Protein AF-A0A1V4QXS6-F1 (afdb_monomer_lite)

Sequence (138 aa):
MLHERGEDEVTSDEVCKMLKDNGHKIDKWGKVEAVVDGQLTFIRAGSPKRNSWQITFRGSKPDSFKTRLETEDGFLLMPRGPVLLIPLSAIKELISDPDAFERDTIDVFVRFDEDRIVVFYKQRERDVTEHVLGLWPN

Structure (mmCIF, N/CA/C/O backbone):
data_AF-A0A1V4QXS6-F1
#
_entry.id   AF-A0A1V4QXS6-F1
#
loop_
_atom_site.group_PDB
_atom_site.id
_atom_site.type_symbol
_atom_site.label_atom_id
_atom_site.label_alt_id
_atom_site.label_comp_id
_atom_site.label_asym_id
_atom_site.label_entity_id
_atom_site.label_seq_id
_atom_site.pdbx_PDB_ins_code
_atom_site.Cartn_x
_atom_site.Cartn_y
_atom_site.Cartn_z
_atom_site.occupancy
_atom_site.B_iso_or_equiv
_atom_site.auth_seq_id
_atom_site.auth_comp_id
_atom_site.auth_asym_id
_atom_site.auth_atom_id
_atom_site.pdbx_PDB_model_num
ATOM 1 N N . MET A 1 1 ? 4.680 0.766 -29.494 1.00 36.12 1 MET A N 1
ATOM 2 C CA . MET A 1 1 ? 4.920 1.311 -28.144 1.00 36.12 1 MET A CA 1
ATOM 3 C C . MET A 1 1 ? 4.851 0.125 -27.212 1.00 36.12 1 MET A C 1
ATOM 5 O O . MET A 1 1 ? 3.799 -0.493 -27.149 1.00 36.12 1 MET A O 1
ATOM 9 N N . LEU A 1 2 ? 5.978 -0.281 -26.632 1.00 40.94 2 LEU A N 1
ATOM 10 C CA . LEU A 1 2 ? 5.963 -1.233 -25.525 1.00 40.94 2 LEU A CA 1
ATOM 11 C C . LEU A 1 2 ? 5.492 -0.424 -24.314 1.00 40.94 2 LEU A C 1
ATOM 13 O O . LEU A 1 2 ? 6.183 0.518 -23.945 1.00 40.94 2 LEU A O 1
ATOM 17 N N . HIS A 1 3 ? 4.294 -0.709 -23.800 1.00 48.41 3 HIS A N 1
ATOM 18 C CA . HIS A 1 3 ? 3.856 -0.179 -22.507 1.00 48.41 3 HIS A CA 1
ATOM 19 C C . HIS A 1 3 ? 4.888 -0.614 -21.459 1.00 48.41 3 HIS A C 1
ATOM 21 O O . HIS A 1 3 ? 5.199 -1.807 -21.370 1.00 48.41 3 HIS A O 1
ATOM 27 N N . GLU A 1 4 ? 5.476 0.333 -20.724 1.00 60.28 4 GLU A N 1
ATOM 28 C CA . GLU A 1 4 ? 6.415 -0.014 -19.659 1.00 60.28 4 GLU A CA 1
ATOM 29 C C . GLU A 1 4 ? 5.644 -0.710 -18.524 1.00 60.28 4 GLU A C 1
ATOM 31 O O . GLU A 1 4 ? 4.503 -0.368 -18.193 1.00 60.28 4 GLU A O 1
ATOM 36 N N . ARG A 1 5 ? 6.246 -1.750 -17.935 1.00 62.84 5 ARG A N 1
ATOM 37 C CA . ARG A 1 5 ? 5.626 -2.533 -16.859 1.00 62.84 5 ARG A CA 1
ATOM 38 C C . ARG A 1 5 ? 5.253 -1.594 -15.705 1.00 62.84 5 ARG A C 1
ATOM 40 O O . ARG A 1 5 ? 6.131 -1.000 -15.091 1.00 62.84 5 ARG A O 1
ATOM 47 N N . GLY A 1 6 ? 3.963 -1.496 -15.376 1.00 64.69 6 GLY A N 1
ATOM 48 C CA . GLY A 1 6 ? 3.502 -0.671 -14.250 1.00 64.69 6 GLY A CA 1
ATOM 49 C C . GLY A 1 6 ? 2.868 0.673 -14.606 1.00 64.69 6 GLY A C 1
ATOM 50 O O . GLY A 1 6 ? 2.525 1.423 -13.692 1.00 64.69 6 GLY A O 1
ATOM 51 N N . GLU A 1 7 ? 2.691 0.998 -15.887 1.00 76.38 7 GLU A N 1
ATOM 52 C CA . GLU A 1 7 ? 2.123 2.290 -16.307 1.00 76.38 7 GLU A CA 1
ATOM 53 C C . GLU A 1 7 ? 0.594 2.343 -16.386 1.00 76.38 7 GLU A C 1
ATOM 55 O O . GLU A 1 7 ? 0.024 3.437 -16.342 1.00 76.38 7 GLU A O 1
ATOM 60 N N . ASP A 1 8 ? -0.084 1.199 -16.412 1.00 85.19 8 ASP A N 1
ATOM 61 C CA . ASP A 1 8 ? -1.536 1.151 -16.591 1.00 85.19 8 ASP A CA 1
ATOM 62 C C . ASP A 1 8 ? -2.262 0.960 -15.257 1.00 85.19 8 ASP A C 1
ATOM 64 O O . ASP A 1 8 ? -1.920 0.074 -14.469 1.00 85.19 8 ASP A O 1
ATOM 68 N N . GLU A 1 9 ? -3.265 1.803 -14.991 1.00 89.69 9 GLU A N 1
ATOM 69 C CA . GLU A 1 9 ? -4.221 1.538 -13.911 1.00 89.69 9 GLU A CA 1
ATOM 70 C C . GLU A 1 9 ? -5.158 0.412 -14.325 1.00 89.69 9 GLU A C 1
ATOM 72 O O . GLU A 1 9 ? -5.660 0.384 -15.448 1.00 89.69 9 GLU A O 1
ATOM 77 N N . VAL A 1 10 ? -5.419 -0.488 -13.387 1.00 92.31 10 VAL A N 1
ATOM 78 C CA . VAL A 1 10 ? -6.349 -1.598 -13.572 1.00 92.31 10 VAL A CA 1
ATOM 79 C C . VAL A 1 10 ? -7.729 -1.162 -13.108 1.00 92.31 10 VAL A C 1
ATOM 81 O O . VAL A 1 10 ? -7.867 -0.508 -12.067 1.00 92.31 10 VAL A O 1
ATOM 84 N N . THR A 1 11 ? -8.771 -1.506 -13.864 1.00 92.19 11 THR A N 1
ATOM 85 C CA . THR A 1 11 ? -10.118 -1.060 -13.512 1.00 92.19 11 THR A CA 1
ATOM 86 C C . THR A 1 11 ? -10.605 -1.722 -12.224 1.00 92.19 11 THR A C 1
ATOM 88 O O . THR A 1 11 ? -10.174 -2.804 -11.826 1.00 92.19 11 THR A O 1
ATOM 91 N N . SER A 1 12 ? -11.554 -1.069 -11.554 1.00 93.19 12 SER A N 1
ATOM 92 C CA . SER A 1 12 ? -12.095 -1.554 -10.280 1.00 93.19 12 SER A CA 1
ATOM 93 C C . SER A 1 12 ? -12.708 -2.959 -10.380 1.00 93.19 12 SER A C 1
ATOM 95 O O . SER A 1 12 ? -12.512 -3.777 -9.478 1.00 93.19 12 SER A O 1
ATOM 97 N N . ASP A 1 13 ? -13.397 -3.249 -11.486 1.00 93.12 13 ASP A N 1
ATOM 98 C CA . ASP A 1 13 ? -14.041 -4.544 -11.732 1.00 93.12 13 ASP A CA 1
ATOM 99 C C . ASP A 1 13 ? -13.009 -5.661 -11.924 1.00 93.12 13 ASP A C 1
ATOM 101 O O . ASP A 1 13 ? -13.168 -6.769 -11.406 1.00 93.12 13 ASP A O 1
ATOM 105 N N . GLU A 1 14 ? -11.915 -5.356 -12.615 1.00 93.50 14 GLU A N 1
ATOM 106 C CA . GLU A 1 14 ? -10.809 -6.283 -12.844 1.00 93.50 14 GLU A CA 1
ATOM 107 C C . GLU A 1 14 ? -10.040 -6.579 -11.562 1.00 93.50 14 GLU A C 1
ATOM 109 O O . GLU A 1 14 ? -9.774 -7.742 -11.270 1.00 93.50 14 GLU A O 1
ATOM 114 N N . VAL A 1 15 ? -9.767 -5.561 -10.743 1.00 95.25 15 VAL A N 1
ATOM 115 C CA . VAL A 1 15 ? -9.160 -5.754 -9.418 1.00 95.25 15 VAL A CA 1
ATOM 116 C C . VAL A 1 15 ? -10.061 -6.618 -8.532 1.00 95.25 15 VAL A C 1
ATOM 118 O O . VAL A 1 15 ? -9.581 -7.544 -7.879 1.00 95.25 15 VAL A O 1
ATOM 121 N N . CYS A 1 16 ? -11.377 -6.366 -8.531 1.00 95.31 16 CYS A N 1
ATOM 122 C CA . CYS A 1 16 ? -12.338 -7.198 -7.801 1.00 95.31 16 CYS A CA 1
ATOM 123 C C . CYS A 1 16 ? -12.311 -8.654 -8.268 1.00 95.31 16 CYS A C 1
ATOM 125 O O . CYS A 1 16 ? -12.419 -9.568 -7.448 1.00 95.31 16 CYS A O 1
ATOM 127 N N . LYS A 1 17 ? -12.208 -8.875 -9.581 1.00 94.56 17 LYS A N 1
ATOM 128 C CA . LYS A 1 17 ? -12.091 -10.212 -10.158 1.00 94.56 17 LYS A CA 1
ATOM 129 C C . LYS A 1 17 ? -10.789 -10.881 -9.717 1.00 94.56 17 LYS A C 1
ATOM 131 O O . LYS A 1 17 ? -10.854 -11.980 -9.185 1.00 94.56 17 LYS A O 1
ATOM 136 N N . MET A 1 18 ? -9.649 -10.200 -9.837 1.00 94.94 18 MET A N 1
ATOM 137 C CA . MET A 1 18 ? -8.343 -10.722 -9.416 1.00 94.94 18 MET A CA 1
ATOM 138 C C . MET A 1 18 ? -8.322 -11.112 -7.937 1.00 94.94 18 MET A C 1
ATOM 140 O O . MET A 1 18 ? -7.841 -12.188 -7.600 1.00 94.94 18 MET A O 1
ATOM 144 N N . LEU A 1 19 ? -8.886 -10.283 -7.053 1.00 96.25 19 LEU A N 1
ATOM 145 C CA . LEU A 1 19 ? -9.023 -10.615 -5.632 1.00 96.25 19 LEU A CA 1
ATOM 146 C C . LEU A 1 19 ? -9.781 -11.936 -5.429 1.00 96.25 19 LEU A C 1
ATOM 148 O O . LEU A 1 19 ? -9.295 -12.827 -4.735 1.00 96.25 19 LEU A O 1
ATOM 152 N N . LYS A 1 20 ? -10.944 -12.089 -6.072 1.00 96.38 20 LYS A N 1
ATOM 153 C CA . LYS A 1 20 ? -11.765 -13.307 -5.971 1.00 96.38 20 LYS A CA 1
ATOM 154 C C . LYS A 1 20 ? -11.072 -14.531 -6.567 1.00 96.38 20 LYS A C 1
ATOM 156 O O . LYS A 1 20 ? -11.133 -15.601 -5.969 1.00 96.38 20 LYS A O 1
ATOM 161 N N . ASP A 1 21 ? -10.405 -14.370 -7.708 1.00 95.12 21 ASP A N 1
ATOM 162 C CA . ASP A 1 21 ? -9.666 -15.440 -8.388 1.00 95.12 21 ASP A CA 1
ATOM 163 C C . ASP A 1 21 ? -8.491 -15.949 -7.526 1.00 95.12 21 ASP A C 1
ATOM 165 O O . ASP A 1 21 ? -8.129 -17.121 -7.609 1.00 95.12 21 ASP A O 1
ATOM 169 N N . ASN A 1 22 ? -7.959 -15.107 -6.630 1.00 94.62 22 ASN A N 1
ATOM 170 C CA . ASN A 1 22 ? -6.943 -15.466 -5.632 1.00 94.62 22 ASN A CA 1
ATOM 171 C C . ASN A 1 22 ? -7.530 -15.936 -4.288 1.00 94.62 22 ASN A C 1
ATOM 173 O O . ASN A 1 22 ? -6.804 -16.093 -3.310 1.00 94.62 22 ASN A O 1
ATOM 177 N N . GLY A 1 23 ? -8.841 -16.177 -4.218 1.00 96.00 23 GLY A N 1
ATOM 178 C CA . GLY A 1 23 ? -9.502 -16.713 -3.027 1.00 96.00 23 GLY A CA 1
ATOM 179 C C . GLY A 1 23 ? -9.805 -15.686 -1.935 1.00 96.00 23 GLY A C 1
ATOM 180 O O . GLY A 1 23 ? -10.280 -16.080 -0.870 1.00 96.00 23 GLY A O 1
ATOM 181 N N . HIS A 1 24 ? -9.592 -14.391 -2.184 1.00 97.44 24 HIS A N 1
ATOM 182 C CA . HIS A 1 24 ? -9.943 -13.344 -1.228 1.00 97.44 24 HIS A CA 1
ATOM 183 C C . HIS A 1 24 ? -11.454 -13.105 -1.182 1.00 97.44 24 HIS A C 1
ATOM 185 O O . HIS A 1 24 ? -12.152 -13.060 -2.204 1.00 97.44 24 HIS A O 1
ATOM 191 N N . LYS A 1 25 ? -11.968 -12.865 0.023 1.00 97.62 25 LYS A N 1
ATOM 192 C CA . LYS A 1 25 ? -13.350 -12.462 0.261 1.00 97.62 25 LYS A CA 1
ATOM 193 C C . LYS A 1 25 ? -13.448 -10.940 0.300 1.00 97.62 25 LYS A C 1
ATOM 195 O O . LYS A 1 25 ? -12.822 -10.290 1.127 1.00 97.62 25 LYS A O 1
ATOM 200 N N . ILE A 1 26 ? -14.298 -10.364 -0.546 1.00 98.12 26 ILE A N 1
ATOM 201 C CA . ILE A 1 26 ? -14.590 -8.923 -0.531 1.00 98.12 26 ILE A CA 1
ATOM 202 C C . ILE A 1 26 ? -15.865 -8.690 0.285 1.00 98.12 26 ILE A C 1
ATOM 204 O O . ILE A 1 26 ? -16.965 -8.981 -0.185 1.00 98.12 26 ILE A O 1
ATOM 208 N N . ASP A 1 27 ? -15.728 -8.174 1.506 1.00 97.88 27 ASP A N 1
ATOM 209 C CA . ASP A 1 27 ? -16.855 -7.874 2.401 1.00 97.88 27 ASP A CA 1
ATOM 210 C C . ASP A 1 27 ? -17.496 -6.514 2.088 1.00 97.88 27 ASP 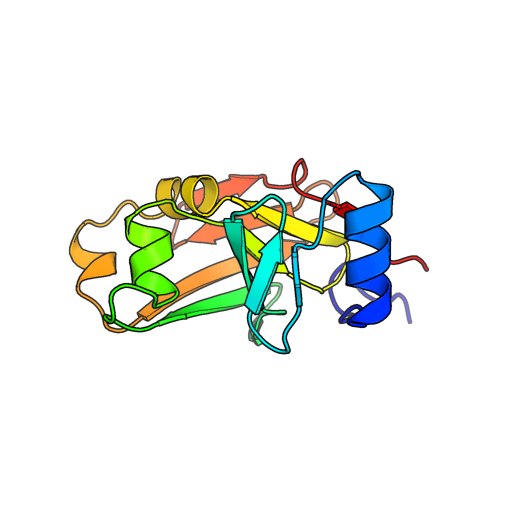A C 1
ATOM 212 O O . ASP A 1 27 ? -18.712 -6.348 2.199 1.00 97.88 27 ASP A O 1
ATOM 216 N N . LYS A 1 28 ? -16.679 -5.524 1.708 1.00 97.81 28 LYS A N 1
ATOM 217 C CA . LYS A 1 28 ? -17.120 -4.185 1.290 1.00 97.81 28 LYS A CA 1
ATOM 218 C C . LYS A 1 28 ? -16.202 -3.651 0.202 1.00 97.81 28 LYS A C 1
ATOM 220 O O . LYS A 1 28 ? -15.001 -3.895 0.232 1.00 97.81 28 LYS A O 1
ATOM 225 N N . TRP A 1 29 ? -16.757 -2.863 -0.711 1.00 97.75 29 TRP A N 1
ATOM 226 C CA . TRP A 1 29 ? -16.000 -2.233 -1.785 1.00 97.75 29 TRP A CA 1
ATOM 227 C C . TRP A 1 29 ? -16.385 -0.766 -1.930 1.00 97.75 29 TRP A C 1
ATOM 229 O O . TRP A 1 29 ? -17.565 -0.416 -1.876 1.00 97.75 29 TRP A O 1
ATOM 239 N N . GLY A 1 30 ? -15.390 0.091 -2.109 1.00 96.19 30 GLY A N 1
ATOM 240 C CA . GLY A 1 30 ? -15.555 1.527 -2.257 1.00 96.19 30 GLY A CA 1
ATOM 241 C C . GLY A 1 30 ? -14.490 2.105 -3.179 1.00 96.19 30 GLY A C 1
ATOM 242 O O . GLY A 1 30 ? -13.581 1.417 -3.628 1.00 96.19 30 GLY A O 1
ATOM 243 N N . LYS A 1 31 ? -14.600 3.404 -3.472 1.00 93.69 31 LYS A N 1
ATOM 244 C CA . LYS A 1 31 ? -13.699 4.075 -4.424 1.00 93.69 31 LYS A CA 1
ATOM 245 C C . LYS A 1 31 ? -12.245 4.137 -3.942 1.00 93.69 31 LYS A C 1
ATOM 247 O O . LYS A 1 31 ? -11.327 4.092 -4.749 1.00 93.69 31 LYS A O 1
ATOM 252 N N . VAL A 1 32 ? -12.048 4.329 -2.640 1.00 94.81 32 VAL A N 1
ATOM 253 C CA . VAL A 1 32 ? -10.728 4.579 -2.033 1.00 94.81 32 VAL A CA 1
ATOM 254 C C . VAL A 1 32 ? -10.366 3.557 -0.960 1.00 94.81 32 VAL A C 1
ATOM 256 O O . VAL A 1 32 ? -9.216 3.518 -0.528 1.00 94.81 32 VAL A O 1
ATOM 259 N N . GLU A 1 33 ? -11.327 2.750 -0.524 1.00 96.69 33 GLU A N 1
ATOM 260 C CA . GLU A 1 33 ? -11.204 1.793 0.572 1.00 96.69 33 GLU A CA 1
ATOM 261 C C . GLU A 1 33 ? -12.125 0.599 0.308 1.00 96.69 33 GLU A C 1
ATOM 263 O O . GLU A 1 33 ? -13.189 0.746 -0.298 1.00 96.69 33 GLU A O 1
ATOM 268 N N . ALA A 1 34 ? -11.718 -0.567 0.790 1.00 97.75 34 ALA A N 1
ATOM 269 C CA . ALA A 1 34 ? -12.461 -1.817 0.764 1.00 97.75 34 ALA A CA 1
ATOM 270 C C . ALA A 1 34 ? -12.276 -2.564 2.091 1.0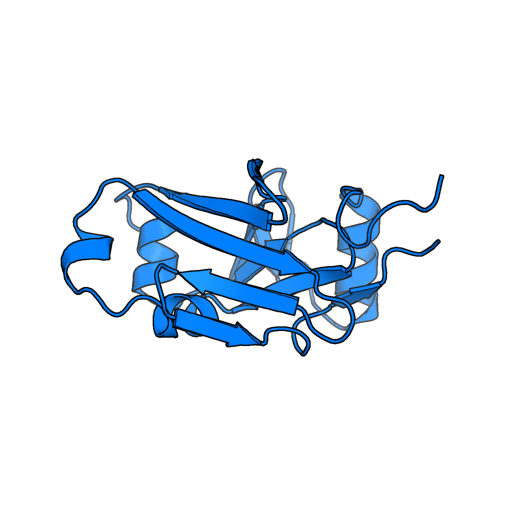0 97.75 34 ALA A C 1
ATOM 272 O O . ALA A 1 34 ? -11.421 -2.214 2.903 1.00 97.75 34 ALA A O 1
ATOM 273 N N . VAL A 1 35 ? -13.074 -3.607 2.305 1.00 98.06 35 VAL A N 1
ATOM 274 C C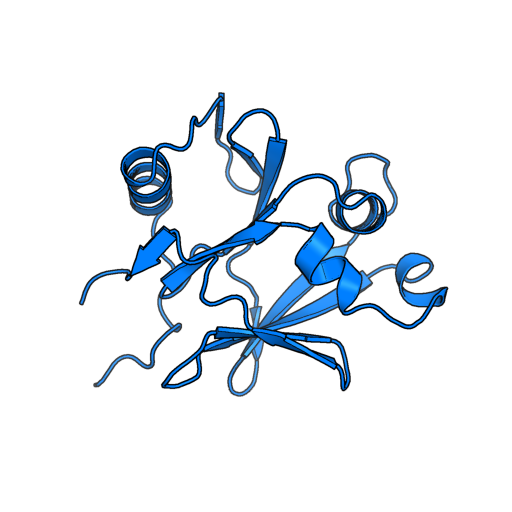A . VAL A 1 35 ? -12.826 -4.613 3.341 1.00 98.06 35 VAL A CA 1
ATOM 275 C C . VAL A 1 35 ? -12.609 -5.942 2.632 1.00 98.06 35 VAL A C 1
ATOM 277 O O . VAL A 1 35 ? -13.528 -6.440 1.977 1.00 98.06 35 VAL A O 1
ATOM 280 N N . VAL A 1 36 ? -11.391 -6.468 2.734 1.00 97.50 36 VAL A N 1
ATOM 281 C CA . VAL A 1 36 ? -10.938 -7.716 2.107 1.00 97.50 36 VAL A CA 1
ATOM 282 C C . VAL A 1 36 ? -10.474 -8.648 3.220 1.00 97.50 36 VAL A C 1
ATOM 284 O O . VAL A 1 36 ? -9.686 -8.241 4.069 1.00 97.50 36 VAL A O 1
ATOM 287 N N . ASP A 1 37 ? -11.012 -9.865 3.260 1.00 96.75 37 ASP A N 1
ATOM 288 C CA . ASP A 1 37 ? -10.783 -10.856 4.32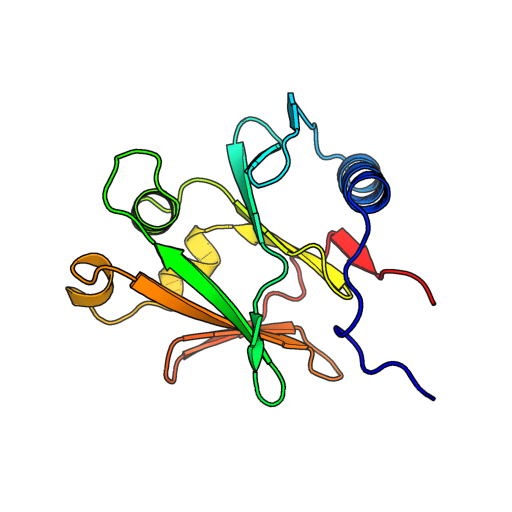1 1.00 96.75 37 ASP A CA 1
ATOM 289 C C . ASP A 1 37 ? -10.992 -10.290 5.736 1.00 96.75 37 ASP A C 1
ATOM 291 O O . ASP A 1 37 ? -10.223 -10.543 6.664 1.00 96.75 37 ASP A O 1
ATOM 295 N N . GLY A 1 38 ? -12.038 -9.475 5.908 1.00 96.69 38 GLY A N 1
ATOM 296 C CA . GLY A 1 38 ? -12.336 -8.792 7.165 1.00 96.69 38 GLY A CA 1
ATOM 297 C C . GLY A 1 38 ? -11.397 -7.633 7.524 1.00 96.69 38 GLY A C 1
ATOM 298 O O . GLY A 1 38 ? -11.625 -6.994 8.550 1.00 96.69 38 GLY A O 1
ATOM 299 N N . GLN A 1 39 ? -10.389 -7.319 6.704 1.00 96.69 39 GLN A N 1
ATOM 300 C CA . GLN A 1 39 ? -9.412 -6.260 6.965 1.00 96.69 39 GLN A CA 1
ATOM 301 C C . GLN A 1 39 ? -9.621 -5.028 6.082 1.00 96.69 39 GLN A C 1
ATOM 303 O O . GLN A 1 39 ? -9.942 -5.121 4.893 1.00 96.69 39 GLN A O 1
ATOM 308 N N . LEU A 1 40 ? -9.406 -3.846 6.665 1.00 97.12 40 LEU A N 1
ATOM 309 C CA . LEU A 1 40 ? -9.463 -2.584 5.934 1.00 97.12 40 LEU A CA 1
ATOM 310 C C . LEU A 1 40 ? -8.340 -2.535 4.890 1.00 97.12 40 LEU A C 1
ATOM 312 O O . LEU A 1 40 ? -7.172 -2.761 5.188 1.00 97.12 40 LEU A O 1
ATOM 316 N N . THR A 1 41 ? -8.704 -2.229 3.653 1.00 98.19 41 THR A N 1
ATOM 317 C CA . THR A 1 41 ? -7.789 -2.198 2.513 1.00 98.19 41 THR A CA 1
ATOM 318 C C . THR A 1 41 ? -7.877 -0.842 1.833 1.00 98.19 41 THR A C 1
ATOM 320 O O . THR A 1 41 ? -8.946 -0.431 1.382 1.00 98.19 41 THR A O 1
ATOM 323 N N . PHE A 1 42 ? -6.757 -0.136 1.739 1.00 97.88 42 PHE A N 1
ATOM 324 C CA . PHE A 1 42 ? -6.669 1.185 1.126 1.00 97.88 42 PHE A CA 1
ATOM 325 C C . PHE A 1 42 ? -6.319 1.063 -0.354 1.00 97.88 42 PHE A C 1
ATOM 327 O O . PHE A 1 42 ? -5.267 0.538 -0.704 1.00 97.88 42 PHE A O 1
ATOM 334 N N . ILE A 1 43 ? -7.173 1.589 -1.232 1.00 97.56 43 ILE A N 1
ATOM 335 C CA . ILE A 1 43 ? -7.001 1.490 -2.686 1.00 97.56 43 ILE A CA 1
ATOM 336 C C . ILE A 1 43 ? -6.254 2.727 -3.190 1.00 97.56 43 ILE A C 1
ATOM 338 O O . ILE A 1 43 ? -6.800 3.836 -3.173 1.00 97.56 43 ILE A O 1
ATOM 342 N N . ARG A 1 44 ? -4.995 2.581 -3.613 1.00 96.81 44 ARG A N 1
ATOM 343 C CA . ARG A 1 44 ? -4.151 3.694 -4.087 1.00 96.81 44 ARG A CA 1
ATOM 344 C C . ARG A 1 44 ? -3.298 3.262 -5.278 1.00 96.81 44 ARG A C 1
ATOM 346 O O . ARG A 1 44 ? -2.366 2.490 -5.113 1.00 96.81 44 ARG A O 1
ATOM 353 N N . ALA A 1 45 ? -3.560 3.827 -6.457 1.00 95.44 45 ALA A N 1
ATOM 354 C CA . ALA A 1 45 ? -2.745 3.589 -7.659 1.00 95.44 45 ALA A CA 1
ATOM 355 C C . ALA A 1 45 ? -1.362 4.271 -7.611 1.00 95.44 45 ALA A C 1
ATOM 357 O O . ALA A 1 45 ? -0.481 3.949 -8.401 1.00 95.44 45 ALA A O 1
ATOM 358 N N . GLY A 1 46 ? -1.182 5.215 -6.683 1.00 95.94 46 GLY A N 1
ATOM 359 C CA . GLY A 1 46 ? 0.020 6.030 -6.559 1.00 95.94 46 GLY A CA 1
ATOM 360 C C . GLY A 1 46 ? 0.101 7.169 -7.572 1.00 95.94 46 GLY A C 1
ATOM 361 O O . GLY A 1 46 ? -0.556 7.170 -8.608 1.00 95.94 46 GLY A O 1
ATOM 362 N N . SER A 1 47 ? 0.909 8.170 -7.235 1.00 95.81 47 SER A N 1
ATOM 363 C CA . SER A 1 47 ? 1.198 9.316 -8.098 1.00 95.81 47 SER A CA 1
ATOM 364 C C . SER A 1 47 ? 2.512 9.086 -8.846 1.00 95.81 47 SER A C 1
ATOM 366 O O . SER A 1 47 ? 3.488 8.681 -8.208 1.00 95.81 47 SER A O 1
ATOM 368 N N . PRO A 1 48 ? 2.595 9.383 -10.153 1.00 95.31 48 PRO A N 1
ATOM 369 C CA . PRO A 1 48 ? 3.793 9.111 -10.938 1.00 95.31 48 PRO A CA 1
ATOM 370 C C . PRO A 1 48 ? 4.991 9.928 -10.444 1.00 95.31 48 PRO A C 1
ATOM 372 O O . PRO A 1 48 ? 4.880 11.120 -10.130 1.00 95.31 48 PRO A O 1
ATOM 375 N N . LYS A 1 49 ? 6.153 9.280 -10.403 1.00 95.00 49 LYS A N 1
ATOM 376 C CA . LYS A 1 49 ? 7.482 9.852 -10.168 1.00 95.00 49 LYS A CA 1
ATOM 377 C C . LYS A 1 49 ? 8.461 9.268 -11.177 1.00 95.00 49 LYS A C 1
ATOM 379 O O . LYS A 1 49 ? 8.139 8.339 -11.910 1.00 95.00 49 LYS A O 1
ATOM 384 N N . ARG A 1 50 ? 9.682 9.809 -11.216 1.00 90.62 50 ARG A N 1
ATOM 385 C CA . ARG A 1 50 ? 10.743 9.263 -12.069 1.00 90.62 50 ARG A CA 1
ATOM 386 C C . ARG A 1 50 ? 10.969 7.791 -11.698 1.00 90.62 50 ARG A C 1
ATOM 388 O O . ARG A 1 50 ? 11.453 7.511 -10.602 1.00 90.62 50 ARG A O 1
ATOM 395 N N . ASN A 1 51 ? 10.595 6.890 -12.603 1.00 89.38 51 ASN A N 1
ATOM 396 C CA . ASN A 1 51 ? 10.740 5.437 -12.492 1.00 89.38 51 ASN A CA 1
ATOM 397 C C . ASN A 1 51 ? 10.072 4.822 -11.243 1.00 89.38 51 ASN A C 1
ATOM 399 O O . ASN A 1 51 ? 10.568 3.835 -10.711 1.00 89.38 51 ASN A O 1
ATOM 403 N N . SER A 1 52 ? 9.021 5.434 -10.689 1.00 95.31 52 SER A N 1
ATOM 404 C CA . SER A 1 52 ? 8.337 4.920 -9.490 1.00 95.31 52 SER A CA 1
ATOM 405 C C . SER A 1 52 ? 6.966 5.564 -9.284 1.00 95.31 52 SER A C 1
ATOM 407 O O . SER A 1 52 ? 6.618 6.550 -9.933 1.00 95.31 52 SER A O 1
ATOM 409 N N . TRP A 1 53 ? 6.204 5.029 -8.335 1.00 97.56 53 TRP A N 1
ATOM 410 C CA . TRP A 1 53 ? 4.879 5.502 -7.947 1.00 97.56 53 TRP A CA 1
ATOM 411 C C . TRP A 1 53 ? 4.858 5.854 -6.468 1.00 97.56 53 TRP A C 1
ATOM 413 O O . TRP A 1 53 ? 5.139 5.011 -5.624 1.00 97.56 53 TRP A O 1
ATOM 423 N N . GLN A 1 54 ? 4.519 7.096 -6.142 1.00 98.00 54 GLN A N 1
ATOM 424 C CA . GLN A 1 54 ? 4.431 7.565 -4.765 1.00 98.00 54 GLN A CA 1
ATOM 425 C C . GLN A 1 54 ? 3.071 7.220 -4.151 1.00 98.00 54 GLN A C 1
ATOM 427 O O . GLN A 1 54 ? 2.029 7.611 -4.678 1.00 98.00 54 GLN A O 1
ATOM 432 N N . ILE A 1 55 ? 3.088 6.595 -2.979 1.00 98.12 55 ILE A N 1
ATOM 433 C CA . ILE A 1 55 ? 1.931 6.383 -2.112 1.00 98.12 55 ILE A CA 1
ATOM 434 C C . ILE A 1 55 ? 2.110 7.256 -0.869 1.00 98.12 55 ILE A C 1
ATOM 436 O O . ILE A 1 55 ? 3.033 7.059 -0.081 1.00 98.12 55 ILE A O 1
ATOM 440 N N . THR A 1 56 ? 1.216 8.227 -0.698 1.00 97.56 56 THR A N 1
ATOM 441 C CA . THR A 1 56 ? 1.216 9.116 0.468 1.00 97.56 56 THR A CA 1
ATOM 442 C C . THR A 1 56 ? 0.247 8.605 1.526 1.00 97.56 56 THR A C 1
ATOM 444 O O . THR A 1 56 ? -0.973 8.620 1.336 1.00 97.56 56 THR A O 1
ATOM 447 N N . PHE A 1 57 ? 0.787 8.221 2.675 1.00 96.44 57 PHE A N 1
ATOM 448 C CA . PHE A 1 57 ? 0.035 7.955 3.892 1.00 96.44 57 PHE A CA 1
ATOM 449 C C . PHE A 1 57 ? -0.184 9.273 4.621 1.00 96.44 57 PHE A C 1
ATOM 451 O O . PHE A 1 57 ? 0.775 9.954 4.978 1.00 96.44 57 PHE A O 1
ATOM 458 N N . ARG A 1 58 ? -1.445 9.651 4.830 1.00 94.31 58 ARG A N 1
ATOM 459 C CA . ARG A 1 58 ? -1.823 10.919 5.466 1.00 94.31 58 ARG A CA 1
ATOM 460 C C . ARG A 1 58 ? -2.879 10.695 6.538 1.00 94.31 58 ARG A C 1
ATOM 462 O O . ARG A 1 58 ? -3.707 9.788 6.428 1.00 94.31 58 ARG A O 1
ATOM 469 N N . GLY A 1 59 ? -2.882 11.597 7.511 1.00 90.06 59 GLY A N 1
ATOM 470 C CA . GLY A 1 59 ? -3.921 11.729 8.521 1.00 90.06 59 GLY A CA 1
ATOM 471 C C . GLY A 1 59 ? -3.439 11.318 9.904 1.00 90.06 59 GLY A C 1
ATOM 472 O O . GLY A 1 59 ? -2.397 10.695 10.062 1.00 90.06 59 GLY A O 1
ATOM 473 N N . SER A 1 60 ? -4.198 11.727 10.913 1.00 86.56 60 SER A N 1
ATOM 474 C CA . SER A 1 60 ? -3.939 11.428 12.328 1.00 86.56 60 SER A CA 1
ATOM 475 C C . SER A 1 60 ? -5.190 10.934 13.059 1.00 86.56 60 SER A C 1
ATOM 477 O O . SER A 1 60 ? -5.189 10.780 14.276 1.00 86.56 60 SER A O 1
ATOM 479 N N . LYS A 1 61 ? -6.288 10.708 12.324 1.00 89.50 61 LYS A N 1
ATOM 480 C CA . LYS A 1 61 ? -7.508 10.120 12.887 1.00 89.50 61 LYS A CA 1
ATOM 481 C C . LYS A 1 61 ? -7.295 8.614 13.100 1.00 89.50 61 LYS A C 1
ATOM 483 O O . LYS A 1 61 ? -6.593 8.026 12.280 1.00 89.50 61 LYS A O 1
ATOM 488 N N . PRO A 1 62 ? -7.952 7.987 14.096 1.00 83.19 62 PRO A N 1
ATOM 489 C CA . PRO A 1 62 ? -7.777 6.565 14.417 1.00 83.19 62 PRO A CA 1
ATOM 490 C C . PRO A 1 62 ? -7.865 5.610 13.217 1.00 83.19 62 PRO A C 1
ATOM 492 O O . PRO A 1 62 ? -7.082 4.677 13.114 1.00 83.19 62 PRO A O 1
ATOM 495 N N . ASP A 1 63 ? -8.754 5.895 12.264 1.00 85.50 63 ASP A N 1
ATOM 496 C CA . ASP A 1 63 ? -8.955 5.060 11.072 1.00 85.50 63 ASP A CA 1
ATOM 497 C C . ASP A 1 63 ? -8.249 5.589 9.818 1.00 85.50 63 ASP A C 1
ATOM 499 O O . ASP A 1 63 ? -8.490 5.121 8.708 1.00 85.50 63 ASP A O 1
ATOM 503 N N . SER A 1 64 ? -7.396 6.602 9.967 1.00 91.19 64 SER A N 1
ATOM 504 C CA . SER A 1 64 ? -6.670 7.172 8.839 1.00 91.19 64 SER A CA 1
ATOM 505 C C . SER A 1 64 ? -5.622 6.206 8.303 1.00 91.19 64 SER A C 1
ATOM 507 O O . SER A 1 64 ? -5.077 5.375 9.029 1.00 91.19 64 SER A O 1
ATOM 509 N N . PHE A 1 65 ? -5.284 6.374 7.027 1.00 93.12 65 PHE A N 1
ATOM 510 C CA . PHE A 1 65 ? -4.317 5.517 6.355 1.00 93.12 65 PHE A CA 1
ATOM 511 C C . PHE A 1 65 ? -2.953 5.484 7.064 1.00 93.12 65 PHE A C 1
ATOM 513 O O . PHE A 1 65 ? -2.356 4.421 7.212 1.00 93.12 65 PHE A O 1
ATOM 520 N N . LYS A 1 66 ? -2.479 6.635 7.565 1.00 95.44 66 LYS A N 1
ATOM 521 C CA . LYS A 1 66 ? -1.217 6.718 8.317 1.00 95.44 66 LYS A CA 1
ATOM 522 C C . LYS A 1 66 ? -1.298 6.013 9.673 1.00 95.44 66 LYS A C 1
ATOM 524 O O . LYS A 1 66 ? -0.361 5.312 10.032 1.00 95.44 66 LYS A O 1
ATOM 529 N N . THR A 1 67 ? -2.403 6.167 10.405 1.00 93.75 67 THR A N 1
ATOM 530 C CA . THR A 1 67 ? -2.586 5.493 11.702 1.00 93.75 67 THR A CA 1
ATOM 531 C C . THR A 1 67 ? -2.687 3.979 11.534 1.00 93.75 67 THR A C 1
ATOM 533 O O . THR A 1 67 ? -2.076 3.246 12.297 1.00 93.75 67 THR A O 1
ATOM 536 N N . ARG A 1 68 ? -3.360 3.496 10.485 1.00 95.81 68 ARG A N 1
ATOM 537 C CA . ARG A 1 68 ? -3.410 2.061 10.165 1.00 95.81 68 ARG A CA 1
ATOM 538 C C . ARG A 1 68 ? -2.050 1.492 9.770 1.00 95.81 68 ARG A C 1
ATOM 540 O O . ARG A 1 68 ? -1.714 0.384 10.172 1.00 95.81 68 ARG A O 1
ATOM 547 N N . LEU A 1 69 ? -1.236 2.268 9.052 1.00 96.62 69 LEU A N 1
ATOM 548 C CA . LEU A 1 69 ? 0.164 1.917 8.805 1.00 96.62 69 LEU A CA 1
ATOM 549 C C . LEU A 1 69 ? 0.972 1.853 10.109 1.00 96.62 69 LEU A C 1
ATOM 551 O O . LEU A 1 69 ? 1.825 0.987 10.261 1.00 96.62 69 LEU A O 1
ATOM 555 N N . GLU A 1 70 ? 0.718 2.766 11.047 1.00 95.19 70 GLU A N 1
ATOM 556 C CA . GLU A 1 70 ? 1.396 2.793 12.343 1.00 95.19 70 GLU A CA 1
ATOM 557 C C . GLU A 1 70 ? 1.100 1.556 13.187 1.00 95.19 70 GLU A C 1
ATOM 559 O O . GLU A 1 70 ? 2.020 1.020 13.801 1.00 95.19 70 GLU A O 1
ATOM 564 N N . THR A 1 71 ? -0.157 1.108 13.179 1.00 95.00 71 THR A N 1
ATOM 565 C CA . THR A 1 71 ? -0.639 -0.072 13.907 1.00 95.00 71 THR A CA 1
ATOM 566 C C . THR A 1 71 ? -0.517 -1.374 13.116 1.00 95.00 71 THR A C 1
ATOM 568 O O . THR A 1 71 ? -1.019 -2.392 13.579 1.00 95.00 71 THR A O 1
ATOM 571 N N . GLU A 1 72 ? 0.101 -1.340 11.929 1.00 96.25 72 GLU A N 1
ATOM 572 C CA . GLU A 1 72 ? 0.308 -2.507 11.056 1.00 96.25 72 GLU A CA 1
ATOM 573 C C . GLU A 1 72 ? -0.991 -3.237 10.668 1.00 96.25 72 GLU A C 1
ATOM 575 O O . GLU A 1 72 ? -0.997 -4.446 10.447 1.00 96.25 72 GLU A O 1
ATOM 580 N N . ASP A 1 73 ? -2.101 -2.501 10.578 1.00 96.06 73 ASP A N 1
ATOM 581 C CA . ASP A 1 73 ? -3.440 -3.074 10.442 1.00 96.06 73 ASP A CA 1
ATOM 582 C C . ASP A 1 73 ? -4.053 -2.781 9.070 1.00 96.06 73 ASP A C 1
ATOM 584 O O . ASP A 1 73 ? -4.393 -1.638 8.749 1.00 96.06 73 ASP A O 1
ATOM 588 N N . GLY A 1 74 ? -4.217 -3.837 8.274 1.00 97.12 74 GLY A N 1
ATOM 589 C CA . GLY A 1 74 ? -4.827 -3.795 6.955 1.00 97.12 74 GLY A CA 1
ATOM 590 C C . GLY A 1 74 ? -3.831 -3.891 5.804 1.00 97.12 74 GLY A C 1
ATOM 591 O O . GLY A 1 74 ? -2.679 -4.308 5.957 1.00 97.12 74 GLY A O 1
ATOM 592 N N . PHE A 1 75 ? -4.294 -3.484 4.623 1.00 98.38 75 PHE A N 1
ATOM 593 C CA . PHE A 1 75 ? -3.553 -3.631 3.370 1.00 98.38 75 PHE A CA 1
ATOM 594 C C . PHE A 1 75 ? -3.522 -2.346 2.539 1.00 98.38 75 PHE A C 1
ATOM 596 O O . PHE A 1 75 ? -4.442 -1.527 2.570 1.00 98.38 75 PHE A O 1
ATOM 603 N N . LEU A 1 76 ? -2.480 -2.211 1.723 1.00 98.44 76 LEU A N 1
ATOM 604 C CA . LEU A 1 76 ? -2.451 -1.356 0.543 1.00 98.44 76 LEU A CA 1
ATOM 605 C C . LEU A 1 76 ? -2.811 -2.206 -0.683 1.00 98.44 76 LEU A C 1
ATOM 607 O O . LEU A 1 76 ? -2.093 -3.144 -1.018 1.00 98.44 76 LEU A O 1
ATOM 611 N N . LEU A 1 77 ? -3.885 -1.839 -1.378 1.00 98.06 77 LEU A N 1
ATOM 612 C CA . LEU A 1 77 ? -4.219 -2.353 -2.704 1.00 98.06 77 LEU A CA 1
ATOM 613 C C . LEU A 1 77 ? -3.770 -1.336 -3.755 1.00 98.06 77 LEU A C 1
ATOM 615 O O . LEU A 1 77 ? -4.302 -0.223 -3.811 1.00 98.06 77 LEU A O 1
ATOM 619 N N . MET A 1 78 ? -2.803 -1.711 -4.590 1.00 97.12 78 MET A N 1
ATOM 620 C CA . MET A 1 78 ? -2.290 -0.870 -5.673 1.00 97.12 78 MET A CA 1
ATOM 621 C C . MET A 1 78 ? -2.813 -1.379 -7.025 1.00 97.12 78 MET A C 1
ATOM 623 O O . MET A 1 78 ? -2.256 -2.331 -7.573 1.00 97.12 78 MET A O 1
ATOM 627 N N . PRO A 1 79 ? -3.884 -0.773 -7.574 1.00 95.62 79 PRO A N 1
ATOM 628 C CA . PRO A 1 79 ? -4.514 -1.204 -8.821 1.00 95.62 79 PRO A CA 1
ATOM 629 C C . PRO A 1 79 ? -3.753 -0.672 -10.044 1.00 95.62 79 PRO A C 1
ATOM 631 O O . PRO A 1 79 ? -4.273 0.139 -10.808 1.00 95.62 79 PRO A O 1
ATOM 634 N N . ARG A 1 80 ? -2.484 -1.057 -10.196 1.00 93.44 80 ARG A N 1
ATOM 635 C CA . ARG A 1 80 ? -1.612 -0.552 -11.260 1.00 93.44 80 ARG A CA 1
ATOM 636 C C . ARG A 1 80 ? -0.555 -1.579 -11.643 1.00 93.44 80 ARG A C 1
ATOM 638 O O . ARG A 1 80 ? 0.118 -2.104 -10.762 1.00 93.44 80 ARG A O 1
ATOM 645 N N . GLY A 1 81 ? -0.373 -1.814 -12.943 1.00 89.88 81 GLY A N 1
ATOM 646 C CA . GLY A 1 81 ? 0.539 -2.849 -13.432 1.00 89.88 81 GLY A CA 1
ATOM 647 C C . GLY A 1 81 ? 0.175 -4.234 -12.888 1.00 89.88 81 GLY A C 1
ATOM 648 O O . GLY A 1 81 ? -1.005 -4.584 -12.858 1.00 89.88 81 GLY A O 1
ATOM 649 N N . PRO A 1 82 ? 1.160 -5.031 -12.428 1.00 91.06 82 PRO A N 1
ATOM 650 C CA . PRO A 1 82 ? 0.887 -6.148 -11.529 1.00 91.06 82 PRO A CA 1
ATOM 651 C C . PRO A 1 82 ? 0.152 -5.638 -10.285 1.00 91.06 82 PRO A C 1
ATOM 653 O O . PRO A 1 82 ? 0.719 -4.874 -9.507 1.00 91.06 82 PRO A O 1
ATOM 656 N N . VAL A 1 83 ? -1.107 -6.039 -10.102 1.00 94.81 83 VAL A N 1
ATOM 657 C CA . VAL A 1 83 ? -1.923 -5.554 -8.982 1.00 94.81 83 VAL A CA 1
ATOM 658 C C . VAL A 1 83 ? -1.361 -6.114 -7.683 1.00 94.81 83 VAL A C 1
ATOM 660 O O . VAL A 1 83 ? -1.213 -7.328 -7.550 1.00 94.81 83 VAL A O 1
ATOM 663 N N . LEU A 1 84 ? -1.072 -5.235 -6.722 1.00 96.81 84 LEU A N 1
ATOM 664 C CA . LEU A 1 84 ? -0.457 -5.606 -5.445 1.00 96.81 84 LEU A CA 1
ATOM 665 C C . LEU A 1 84 ? -1.462 -5.519 -4.301 1.00 96.81 84 LEU A C 1
ATOM 667 O O . LEU A 1 84 ? -2.173 -4.518 -4.197 1.00 96.81 84 LEU A O 1
ATOM 671 N N . LEU A 1 85 ? -1.441 -6.504 -3.404 1.00 97.88 85 LEU A N 1
ATOM 672 C CA . LEU A 1 85 ? -2.103 -6.465 -2.099 1.00 97.88 85 LEU A CA 1
ATOM 673 C C . LEU A 1 85 ? -1.051 -6.604 -0.993 1.00 97.88 85 LEU A C 1
ATOM 675 O O . LEU A 1 85 ? -0.693 -7.706 -0.583 1.00 97.88 85 LEU A O 1
ATOM 679 N N . ILE A 1 86 ? -0.526 -5.470 -0.532 1.00 98.19 86 ILE A N 1
ATOM 680 C CA . ILE A 1 86 ? 0.632 -5.412 0.367 1.00 98.19 86 ILE A CA 1
ATOM 681 C C . ILE A 1 86 ? 0.145 -5.213 1.807 1.00 98.19 86 ILE A C 1
ATOM 683 O O . ILE A 1 86 ? -0.539 -4.219 2.071 1.00 98.19 86 ILE A O 1
ATOM 687 N N . PRO A 1 87 ? 0.507 -6.090 2.759 1.00 98.06 87 PRO A N 1
ATOM 688 C CA . PRO A 1 87 ? 0.243 -5.863 4.177 1.00 98.06 87 PRO A CA 1
ATOM 689 C C . PRO A 1 87 ? 0.895 -4.565 4.660 1.00 98.06 87 PRO A C 1
ATOM 691 O O . PRO A 1 87 ? 2.049 -4.279 4.327 1.00 98.06 87 PRO A O 1
ATOM 694 N N . LEU A 1 88 ? 0.201 -3.784 5.490 1.00 98.06 88 LEU A N 1
ATOM 695 C CA . LEU A 1 88 ? 0.791 -2.555 6.032 1.00 98.06 88 LEU A CA 1
ATOM 696 C C . LEU A 1 88 ? 1.999 -2.824 6.940 1.00 98.06 88 LEU A C 1
ATOM 698 O O . LEU A 1 88 ? 2.897 -1.985 6.983 1.00 98.06 88 LEU A O 1
ATOM 702 N N . SER A 1 89 ? 2.082 -3.998 7.573 1.00 97.75 89 SER A N 1
ATOM 703 C CA . SER A 1 89 ? 3.272 -4.454 8.309 1.00 97.75 89 SER A CA 1
ATOM 704 C C . SER A 1 89 ? 4.532 -4.466 7.435 1.00 97.75 89 SER A C 1
ATOM 706 O O . SER A 1 89 ? 5.546 -3.867 7.790 1.00 97.75 89 SER A O 1
ATOM 708 N N . ALA A 1 90 ? 4.448 -5.025 6.223 1.00 97.88 90 ALA A N 1
ATOM 709 C CA . ALA A 1 90 ? 5.572 -5.084 5.288 1.00 97.88 90 ALA A CA 1
ATOM 710 C C . ALA A 1 90 ? 6.091 -3.684 4.900 1.00 97.88 90 ALA A C 1
ATOM 712 O O . ALA A 1 90 ? 7.292 -3.493 4.694 1.00 97.88 90 ALA A O 1
ATOM 713 N N . ILE A 1 91 ? 5.196 -2.691 4.831 1.00 97.81 91 ILE A N 1
ATOM 714 C CA . ILE A 1 91 ? 5.543 -1.287 4.567 1.00 97.81 91 ILE A CA 1
ATOM 715 C C . ILE A 1 91 ? 6.111 -0.623 5.828 1.00 97.81 91 ILE A C 1
ATOM 717 O O . ILE A 1 91 ? 7.111 0.092 5.749 1.00 97.81 91 ILE A O 1
ATOM 721 N N . LYS A 1 92 ? 5.506 -0.859 6.998 1.00 96.75 92 LYS A N 1
ATOM 722 C CA . LYS A 1 92 ? 5.951 -0.317 8.291 1.00 96.75 92 LYS A CA 1
ATOM 723 C C . LYS A 1 92 ? 7.384 -0.727 8.611 1.00 96.75 92 LYS A C 1
ATOM 725 O O . LYS A 1 92 ? 8.154 0.120 9.061 1.00 96.75 92 LYS A O 1
ATOM 730 N N . GLU A 1 93 ? 7.772 -1.963 8.301 1.00 96.00 93 GLU A N 1
ATOM 731 C CA . GLU A 1 93 ? 9.136 -2.471 8.487 1.00 96.00 93 GLU A CA 1
ATOM 732 C C . GLU A 1 93 ? 10.215 -1.622 7.788 1.00 96.00 93 GLU A C 1
ATOM 734 O O . GLU A 1 93 ? 11.365 -1.600 8.238 1.00 96.00 93 GLU A O 1
ATOM 739 N N . LEU A 1 94 ? 9.871 -0.892 6.717 1.00 96.56 94 LEU A N 1
ATOM 740 C CA . LEU A 1 94 ? 10.783 0.018 6.012 1.00 96.56 94 LEU A CA 1
ATOM 741 C C . LEU A 1 94 ? 11.002 1.339 6.753 1.00 96.56 94 LEU A C 1
ATOM 743 O O . LEU A 1 94 ? 12.051 1.972 6.597 1.00 96.56 94 LEU A O 1
ATOM 747 N N . ILE A 1 95 ? 10.043 1.763 7.571 1.00 95.94 95 ILE A N 1
ATOM 748 C CA . ILE A 1 95 ? 10.030 3.083 8.197 1.00 95.94 95 ILE A CA 1
ATOM 749 C C . ILE A 1 95 ? 10.851 3.028 9.481 1.00 95.94 95 ILE A C 1
ATOM 751 O O . ILE A 1 95 ? 10.359 2.700 10.555 1.00 95.94 95 ILE A O 1
ATOM 755 N N . SER A 1 96 ? 12.142 3.332 9.347 1.00 89.25 96 SER A N 1
ATOM 756 C CA . SER A 1 96 ? 13.110 3.234 10.444 1.00 89.25 96 SER A CA 1
ATOM 757 C C . SER A 1 96 ? 13.215 4.480 11.318 1.00 89.25 96 SER A C 1
ATOM 759 O O . SER A 1 96 ? 13.754 4.384 12.416 1.00 89.25 96 SER A O 1
ATOM 761 N N . ASP A 1 97 ? 12.798 5.658 10.839 1.00 90.81 97 ASP A N 1
ATOM 762 C CA . ASP A 1 97 ? 12.865 6.868 11.661 1.00 90.81 97 ASP A CA 1
ATOM 763 C C . ASP A 1 97 ? 11.632 6.998 12.567 1.00 90.81 97 ASP A C 1
ATOM 765 O O . ASP A 1 97 ? 10.513 7.001 12.048 1.00 90.81 97 ASP A O 1
ATOM 769 N N . PRO A 1 98 ? 11.826 7.137 13.893 1.00 80.88 98 PRO A N 1
ATOM 770 C CA . PRO A 1 98 ? 10.732 7.167 14.865 1.00 80.88 98 PRO A CA 1
ATOM 771 C C . PRO A 1 98 ? 9.770 8.336 14.616 1.00 80.88 98 PRO A C 1
ATOM 773 O O . PRO A 1 98 ? 8.556 8.157 14.651 1.00 80.88 98 PRO A O 1
ATOM 776 N N . ASP A 1 99 ? 10.303 9.494 14.224 1.00 92.38 99 ASP A N 1
ATOM 777 C CA . ASP A 1 99 ? 9.520 10.716 14.017 1.00 92.38 99 ASP A CA 1
ATOM 778 C C . ASP A 1 99 ? 8.699 10.697 12.712 1.00 92.38 99 ASP A C 1
ATOM 780 O O . ASP A 1 99 ? 7.997 11.658 12.395 1.00 92.38 99 ASP A O 1
ATOM 784 N N . ALA A 1 100 ? 8.780 9.635 11.896 1.00 94.50 100 ALA A N 1
ATOM 785 C CA . ALA A 1 100 ? 8.020 9.547 10.647 1.00 94.50 100 ALA A CA 1
ATOM 786 C C . ALA A 1 100 ? 6.507 9.664 10.886 1.00 94.50 100 ALA A C 1
ATOM 788 O O . ALA A 1 100 ? 5.811 10.309 10.102 1.00 94.50 100 ALA A O 1
ATOM 789 N N . PHE A 1 101 ? 6.010 9.084 11.980 1.00 94.06 101 PHE A N 1
ATOM 790 C CA . PHE A 1 101 ? 4.585 9.073 12.322 1.00 94.06 101 PHE A CA 1
ATOM 791 C C . PHE A 1 101 ? 4.110 10.372 12.988 1.00 94.06 101 PHE A C 1
ATOM 793 O O . PHE A 1 101 ? 2.915 10.677 12.952 1.00 94.06 101 PHE A O 1
ATOM 800 N N . GLU A 1 102 ? 5.038 11.200 13.471 1.00 92.94 102 GLU A N 1
ATOM 801 C CA . GLU A 1 102 ? 4.748 12.550 13.967 1.00 92.94 102 GLU A CA 1
ATOM 802 C C . GLU A 1 102 ? 4.468 13.541 12.824 1.00 92.94 102 GLU A C 1
ATOM 804 O O . GLU A 1 102 ? 3.755 14.530 13.002 1.00 92.94 102 GLU A O 1
ATOM 809 N N . ARG A 1 103 ? 4.980 13.268 11.615 1.00 92.00 103 ARG A N 1
ATOM 810 C CA . ARG A 1 103 ? 4.749 14.098 10.420 1.00 92.00 103 ARG A CA 1
ATOM 811 C C . ARG A 1 103 ? 3.317 13.967 9.916 1.00 92.00 103 ARG A C 1
ATOM 813 O O . ARG A 1 103 ? 2.670 12.939 10.097 1.00 92.00 103 ARG A O 1
ATOM 820 N N . ASP A 1 104 ? 2.832 14.977 9.192 1.00 90.38 104 ASP A N 1
ATOM 821 C CA . ASP A 1 104 ? 1.499 14.923 8.568 1.00 90.38 104 ASP A CA 1
ATOM 822 C C . ASP A 1 104 ? 1.386 13.805 7.515 1.00 90.38 104 ASP A C 1
ATOM 824 O O . ASP A 1 104 ? 0.330 13.183 7.355 1.00 90.38 104 ASP A O 1
ATOM 828 N N . THR A 1 105 ? 2.495 13.519 6.827 1.00 95.19 105 THR A N 1
ATOM 829 C CA . THR A 1 105 ? 2.559 12.519 5.764 1.00 95.19 105 THR A CA 1
ATOM 830 C C . THR A 1 105 ? 3.795 11.636 5.839 1.00 95.19 105 THR A C 1
ATOM 832 O O . THR A 1 105 ? 4.879 12.085 6.214 1.00 95.19 105 THR A O 1
ATOM 835 N N . ILE A 1 106 ? 3.634 10.402 5.367 1.00 97.06 106 ILE A N 1
ATOM 836 C CA . ILE A 1 106 ? 4.720 9.477 5.049 1.00 97.06 106 ILE A CA 1
ATOM 837 C C . ILE A 1 106 ? 4.567 9.097 3.579 1.00 97.06 106 ILE A C 1
ATOM 839 O O . ILE A 1 106 ? 3.523 8.589 3.176 1.00 97.06 106 ILE A O 1
ATOM 843 N N . ASP A 1 107 ? 5.598 9.354 2.783 1.00 97.50 107 ASP A N 1
ATOM 844 C CA . ASP A 1 107 ? 5.627 8.994 1.368 1.00 97.50 107 ASP A CA 1
ATOM 845 C C . ASP A 1 107 ? 6.490 7.751 1.186 1.00 97.50 107 ASP A C 1
ATOM 847 O O . ASP A 1 107 ? 7.681 7.774 1.499 1.00 97.50 107 ASP A O 1
ATOM 851 N N . VAL A 1 108 ? 5.900 6.680 0.662 1.00 97.94 108 VAL A N 1
ATOM 852 C CA . VAL A 1 108 ? 6.639 5.502 0.189 1.00 97.94 108 VAL A CA 1
ATOM 853 C C . VAL A 1 108 ? 6.510 5.410 -1.321 1.00 97.94 108 VAL A C 1
ATOM 855 O O . VAL A 1 108 ? 5.615 6.012 -1.920 1.00 97.94 108 VAL A O 1
ATOM 858 N N . PHE A 1 109 ? 7.391 4.645 -1.941 1.00 98.00 109 PHE A N 1
ATOM 859 C CA . PHE A 1 109 ? 7.443 4.531 -3.387 1.00 98.00 109 PHE A CA 1
ATOM 860 C C . PHE A 1 109 ? 7.414 3.069 -3.801 1.00 98.00 109 PHE A C 1
ATOM 862 O O . PHE A 1 109 ? 8.042 2.234 -3.156 1.00 98.00 109 PHE A O 1
ATOM 869 N N . VAL A 1 110 ? 6.706 2.774 -4.885 1.00 97.69 110 VAL A N 1
ATOM 870 C CA . VAL A 1 110 ? 6.664 1.454 -5.516 1.00 97.69 110 VAL A CA 1
ATOM 871 C C . VAL A 1 110 ? 7.346 1.546 -6.873 1.00 97.69 110 VAL A C 1
ATOM 873 O O . VAL A 1 110 ? 7.024 2.425 -7.676 1.00 97.69 110 VAL A O 1
ATOM 876 N N . ARG A 1 111 ? 8.303 0.661 -7.130 1.00 95.81 111 ARG A N 1
ATOM 877 C CA . ARG A 1 111 ? 9.015 0.548 -8.404 1.00 95.81 111 ARG A CA 1
ATOM 878 C C . ARG A 1 111 ? 8.803 -0.845 -8.983 1.00 95.81 111 ARG A C 1
ATOM 880 O O . ARG A 1 111 ? 8.909 -1.836 -8.267 1.00 95.81 111 ARG A O 1
ATOM 887 N N . PHE A 1 112 ? 8.509 -0.895 -10.276 1.00 93.56 112 PHE A N 1
ATOM 888 C CA . PHE A 1 112 ? 8.392 -2.132 -11.037 1.00 93.56 112 PHE A CA 1
ATOM 889 C C . PHE A 1 112 ? 9.704 -2.336 -11.800 1.00 93.56 112 PHE A C 1
ATOM 891 O O . PHE A 1 112 ? 9.936 -1.668 -12.804 1.00 93.56 112 PHE A O 1
ATOM 898 N N . ASP A 1 113 ? 10.574 -3.205 -11.285 1.00 91.62 113 ASP A N 1
ATOM 899 C CA . ASP A 1 113 ? 11.816 -3.595 -11.955 1.00 91.62 113 ASP A CA 1
ATOM 900 C C . ASP A 1 113 ? 11.537 -4.768 -12.929 1.00 91.62 113 ASP A C 1
ATOM 902 O O . ASP A 1 113 ? 10.408 -5.268 -13.050 1.00 91.62 113 ASP A O 1
ATOM 906 N N . GLU A 1 114 ? 12.550 -5.205 -13.680 1.00 87.62 114 GLU A N 1
ATOM 907 C CA . GLU A 1 114 ? 12.405 -6.291 -14.663 1.00 87.62 114 GLU A CA 1
ATOM 908 C C . GLU A 1 114 ? 12.077 -7.638 -14.000 1.00 87.62 114 GLU A C 1
ATOM 910 O O . GLU A 1 114 ? 11.218 -8.382 -14.477 1.00 87.62 114 GLU A O 1
ATOM 915 N N . ASP A 1 115 ? 12.704 -7.936 -12.866 1.00 90.44 115 ASP A N 1
ATOM 916 C CA . ASP A 1 115 ? 12.627 -9.216 -12.159 1.00 90.44 115 ASP A CA 1
ATOM 917 C C . ASP A 1 115 ? 11.814 -9.158 -10.859 1.00 90.44 115 ASP A C 1
ATOM 919 O O . ASP A 1 115 ? 11.302 -10.186 -10.416 1.00 90.44 115 ASP A O 1
ATOM 923 N N . ARG A 1 116 ? 11.635 -7.968 -10.278 1.00 94.62 116 ARG A N 1
ATOM 924 C CA . ARG A 1 116 ? 10.998 -7.787 -8.967 1.00 94.62 116 ARG A CA 1
ATOM 925 C C . ARG A 1 116 ? 10.183 -6.503 -8.852 1.00 94.62 116 ARG A C 1
ATOM 927 O O . ARG A 1 116 ? 10.294 -5.587 -9.664 1.00 94.62 116 ARG A O 1
ATOM 934 N N . ILE A 1 117 ? 9.361 -6.422 -7.813 1.00 96.00 117 ILE A N 1
ATOM 935 C CA . ILE A 1 117 ? 8.590 -5.231 -7.453 1.00 96.00 117 ILE A CA 1
ATOM 936 C C . ILE A 1 117 ? 9.058 -4.770 -6.082 1.00 96.00 117 ILE A C 1
ATOM 938 O O . ILE A 1 117 ? 9.062 -5.541 -5.127 1.00 96.00 117 ILE A O 1
ATOM 942 N N . VAL A 1 118 ? 9.460 -3.507 -5.984 1.00 97.38 118 VAL A N 1
ATOM 943 C CA . VAL A 1 118 ? 10.134 -2.974 -4.801 1.00 97.38 118 VAL A CA 1
ATOM 944 C C . VAL A 1 118 ? 9.310 -1.857 -4.180 1.00 97.38 118 VAL A C 1
ATOM 946 O O . VAL A 1 118 ? 8.986 -0.877 -4.852 1.00 97.38 118 VAL A O 1
ATOM 949 N N . VAL A 1 119 ? 9.038 -1.958 -2.879 1.00 98.00 119 VAL A N 1
ATOM 950 C CA . VAL A 1 119 ? 8.613 -0.815 -2.061 1.00 98.00 119 VAL A CA 1
ATOM 951 C C . VAL A 1 119 ? 9.842 -0.229 -1.389 1.00 98.00 119 VAL A C 1
ATOM 953 O O . VAL A 1 119 ? 10.638 -0.956 -0.797 1.00 98.00 119 VAL A O 1
ATOM 956 N N . PHE A 1 120 ? 10.004 1.087 -1.446 1.00 97.44 120 PHE A N 1
ATOM 957 C CA . PHE A 1 120 ? 11.111 1.755 -0.782 1.00 97.44 120 PHE A CA 1
ATOM 958 C C . PHE A 1 120 ? 10.689 3.021 -0.044 1.00 97.44 120 PHE A C 1
ATOM 960 O O . PHE A 1 120 ? 9.754 3.736 -0.416 1.00 97.44 120 PHE A O 1
ATOM 967 N N . TYR A 1 121 ? 11.429 3.291 1.024 1.00 97.31 121 TYR A N 1
ATOM 968 C CA . TYR A 1 121 ? 11.325 4.478 1.853 1.00 97.31 121 TYR A CA 1
ATOM 969 C C . TYR A 1 121 ? 12.740 4.931 2.226 1.00 97.31 121 TYR A C 1
ATOM 971 O O . TYR A 1 121 ? 13.494 4.219 2.894 1.00 97.31 121 TYR A O 1
ATOM 979 N N . LYS A 1 122 ? 13.120 6.132 1.775 1.00 93.81 122 LYS A N 1
ATOM 980 C CA . LYS A 1 122 ? 14.492 6.659 1.886 1.00 93.81 122 LYS A CA 1
ATOM 981 C C . LYS A 1 122 ? 15.515 5.675 1.290 1.00 93.81 122 LYS A C 1
ATOM 983 O O . LYS A 1 122 ? 15.477 5.426 0.094 1.00 93.81 122 LYS A O 1
ATOM 988 N N . GLN A 1 123 ? 16.433 5.152 2.104 1.00 93.19 123 GLN A N 1
ATOM 989 C CA . GLN A 1 123 ? 17.497 4.229 1.684 1.00 93.19 123 GLN A CA 1
ATOM 990 C C . GLN A 1 123 ? 17.149 2.755 1.929 1.00 93.19 123 GLN A C 1
ATOM 992 O O . GLN A 1 123 ? 18.000 1.890 1.741 1.00 93.19 123 GLN A O 1
ATOM 997 N N . ARG A 1 124 ? 15.930 2.459 2.396 1.00 96.62 124 ARG A N 1
ATOM 998 C CA . ARG A 1 124 ? 15.486 1.094 2.679 1.00 96.62 124 ARG A CA 1
ATOM 999 C C . ARG A 1 124 ? 14.512 0.648 1.607 1.00 96.62 124 ARG A C 1
ATOM 1001 O O . ARG A 1 124 ? 13.612 1.399 1.235 1.00 96.62 124 ARG A O 1
ATOM 1008 N N . GLU A 1 125 ? 14.696 -0.578 1.148 1.00 96.94 125 GLU A N 1
ATOM 1009 C CA . GLU A 1 125 ? 13.848 -1.216 0.153 1.00 96.94 125 GLU A CA 1
ATOM 1010 C C . GLU A 1 125 ? 13.427 -2.611 0.613 1.00 96.94 125 GLU A C 1
ATOM 1012 O O . GLU A 1 125 ? 14.112 -3.246 1.419 1.00 96.94 125 GLU A O 1
ATOM 1017 N N . ARG A 1 126 ? 12.278 -3.061 0.116 1.00 97.25 126 ARG A N 1
ATOM 1018 C CA . ARG A 1 126 ? 11.723 -4.392 0.332 1.00 97.25 126 ARG A CA 1
ATOM 1019 C C . ARG A 1 126 ? 11.152 -4.900 -0.982 1.00 97.25 126 ARG A C 1
ATOM 1021 O O . ARG A 1 126 ? 10.400 -4.187 -1.645 1.00 97.25 126 ARG A O 1
ATOM 1028 N N . ASP A 1 127 ? 11.506 -6.132 -1.318 1.00 97.75 127 ASP A N 1
ATOM 1029 C CA . ASP A 1 127 ? 10.846 -6.883 -2.380 1.00 97.75 127 ASP A CA 1
ATOM 1030 C C . ASP A 1 127 ? 9.439 -7.278 -1.913 1.00 97.75 127 ASP A C 1
ATOM 1032 O O . ASP A 1 127 ? 9.274 -7.760 -0.793 1.00 97.75 127 ASP A O 1
ATOM 1036 N N . VAL A 1 128 ? 8.436 -6.990 -2.738 1.00 97.31 128 VAL A N 1
ATOM 1037 C CA . VAL A 1 128 ? 7.019 -7.290 -2.485 1.00 97.31 128 VAL A CA 1
ATOM 1038 C C . VAL A 1 128 ? 6.409 -8.109 -3.620 1.00 97.31 128 VAL A C 1
ATOM 1040 O O . VAL A 1 128 ? 5.191 -8.114 -3.804 1.00 97.31 128 VAL A O 1
ATOM 1043 N N . THR A 1 129 ? 7.237 -8.764 -4.432 1.00 96.31 129 THR A N 1
ATOM 1044 C CA . THR A 1 129 ? 6.786 -9.530 -5.599 1.00 96.31 129 THR A CA 1
ATOM 1045 C C . THR A 1 129 ? 5.816 -10.649 -5.208 1.00 96.31 129 THR A C 1
ATOM 1047 O O . THR A 1 129 ? 4.889 -10.944 -5.960 1.00 96.31 129 THR A O 1
ATOM 1050 N N . GLU A 1 130 ? 5.953 -11.226 -4.012 1.00 95.56 130 GLU A N 1
ATOM 1051 C CA . GLU A 1 130 ? 5.036 -12.237 -3.473 1.00 95.56 130 GLU A CA 1
ATOM 1052 C C . GLU A 1 130 ? 3.612 -11.717 -3.207 1.00 95.56 130 GLU A C 1
ATOM 1054 O O . GLU A 1 130 ? 2.695 -12.512 -3.022 1.00 95.56 130 GLU A O 1
ATOM 1059 N N . HIS A 1 131 ? 3.412 -10.397 -3.198 1.00 96.56 131 HIS A N 1
ATOM 1060 C CA . HIS A 1 131 ? 2.123 -9.749 -2.948 1.00 96.56 131 HIS A CA 1
ATOM 1061 C C . HIS A 1 131 ? 1.341 -9.418 -4.231 1.00 96.56 131 HIS A C 1
ATOM 1063 O O . HIS A 1 131 ? 0.332 -8.709 -4.178 1.00 96.56 131 HIS A O 1
ATOM 1069 N N . VAL A 1 132 ? 1.793 -9.904 -5.391 1.00 95.38 132 VAL A N 1
ATOM 1070 C CA . VAL A 1 132 ? 1.071 -9.768 -6.663 1.00 95.38 132 VAL A CA 1
ATOM 1071 C C . VAL A 1 132 ? -0.173 -10.656 -6.657 1.00 95.38 132 VAL A C 1
ATOM 1073 O O . VAL A 1 132 ? -0.073 -11.874 -6.557 1.00 95.38 132 VAL A O 1
ATOM 1076 N N . LEU A 1 133 ? -1.346 -10.047 -6.838 1.00 91.88 133 LEU A N 1
ATOM 1077 C CA . LEU A 1 133 ? -2.611 -10.756 -7.063 1.00 91.88 133 LEU A CA 1
ATOM 1078 C C . LEU A 1 133 ? -2.728 -11.260 -8.501 1.00 91.88 133 LEU A C 1
ATOM 1080 O O . LEU A 1 133 ? -3.290 -12.311 -8.780 1.00 91.88 133 LEU A O 1
ATOM 1084 N N . GLY A 1 134 ? -2.236 -10.490 -9.459 1.00 81.25 134 GLY A N 1
ATOM 1085 C CA . GLY A 1 134 ? -2.366 -10.849 -10.857 1.00 81.25 134 GLY A CA 1
ATOM 1086 C C . GLY A 1 134 ? -1.564 -9.923 -11.738 1.00 81.25 134 GLY A C 1
ATOM 1087 O O . GLY A 1 134 ? -1.374 -8.743 -11.435 1.00 81.25 134 GLY A O 1
ATOM 1088 N N . LEU A 1 135 ? -1.094 -10.473 -12.850 1.00 74.00 135 LEU A N 1
ATOM 1089 C CA . LEU A 1 135 ? -0.568 -9.665 -13.933 1.00 74.00 135 LEU A CA 1
ATOM 1090 C C . LEU A 1 135 ? -1.769 -9.092 -14.681 1.00 74.00 135 LEU A C 1
ATOM 1092 O O . LEU A 1 135 ? -2.621 -9.848 -15.151 1.00 74.00 135 LEU A O 1
ATOM 1096 N N . TRP A 1 136 ? -1.852 -7.763 -14.763 1.00 54.16 136 TRP A N 1
ATOM 1097 C CA . TRP A 1 136 ? -2.735 -7.135 -15.735 1.00 54.16 136 TRP A CA 1
ATOM 1098 C C . TRP A 1 136 ? -2.307 -7.615 -17.129 1.00 54.16 136 TRP A C 1
ATOM 1100 O O . TRP A 1 136 ? -1.124 -7.466 -17.460 1.00 54.16 136 TRP A O 1
ATOM 1110 N N . PRO A 1 137 ? -3.186 -8.287 -17.896 1.00 53.38 137 PRO A N 1
ATOM 1111 C CA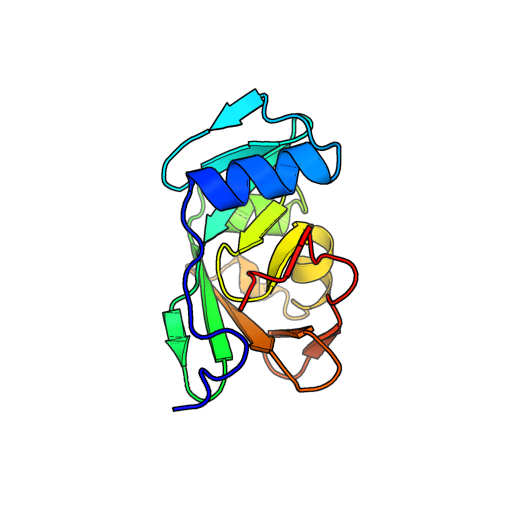 . PRO A 1 137 ? -2.780 -8.876 -19.155 1.00 53.38 137 PRO A CA 1
ATOM 1112 C C . PRO A 1 137 ? -2.481 -7.769 -20.165 1.00 53.38 137 PRO A C 1
ATOM 1114 O O . PRO A 1 13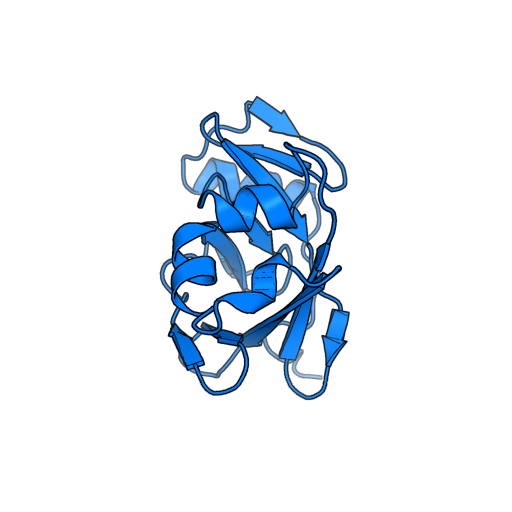7 ? -3.284 -6.857 -20.361 1.00 53.38 137 PRO A O 1
ATOM 1117 N N . ASN A 1 138 ? -1.333 -7.906 -20.825 1.00 44.09 138 ASN A N 1
ATOM 1118 C CA . ASN A 1 138 ? -1.291 -7.649 -22.259 1.00 44.09 138 ASN A CA 1
ATOM 1119 C C . ASN A 1 138 ? -1.926 -8.844 -22.972 1.00 44.09 138 ASN A C 1
ATOM 1121 O O . ASN A 1 138 ? -1.591 -9.987 -22.576 1.00 44.09 138 ASN A O 1
#

Secondary structure (DSSP, 8-state):
--PPTT-SBPPHHHHHHHHHHTT--EEEE-SSEEEETTEEEEE---EEETTEEEEEEE--STTSHHHHHHTT-SEEEE-BSSEEEEEHHHHHTT---GGGTTSSEEEEEEEE-SS-EEEEETTEEEE-GGGEEEPPP-

pLDDT: mean 91.75, std 11.61, range [36.12, 98.44]

Foldseek 3Di:
DPDPQWPDFADPVVLVVLCVVLVWDWPADDDQWTQINNFIEGEDQADDDDQKGKDKQFDDDCPGSLNCLVVQTGWYFHRTFQTFTHGSPQVNVQPPDPCQSVDRIAIWIWHDDPVFIWIHGDPDIDTRRVRGSDGPDD

Radius of gyration: 14.39 Å; chains: 1; bounding box: 35×32×43 Å